Protein AF-A0A2W4RAU2-F1 (afdb_monomer_lite)

Sequence (175 aa):
MLWTAFSVIYIMHTSDRRPQSLIALVPPLSYFVSHLFLLIRRRRIAEWSLWTLLLGVFVVSTLSRYDRISGIDYSRLQVKTDRAAEGKKVLVLTNDVSWYAGNSLATPFLDWKLAEPIFTELDYYENVIAINEGFNDRPDIIIDPDGRMDAVFDRIPRLRDMYREQESGQYVAVR

Foldseek 3Di:
DVLQVVLVVQCVPDPDPDPVSCVSCVVVVVVVLVVVLVVPPDVVVSVVVVVVVVVVVVVVVVCVVVCVDVPDPCVVVDQPQPDPDAAFAEAELDQRLSVCVRYHHQFPPNHNVVLVCLLPVVVDVVSLVNVVVRCVRPGQKYAAQPPSCVVSCVVPVVVVVQWDDDDRRMIGGDD

Structure (mmCIF, N/CA/C/O backbone):
data_AF-A0A2W4RAU2-F1
#
_entry.id   AF-A0A2W4RAU2-F1
#
loop_
_atom_site.group_PDB
_atom_site.id
_atom_site.type_symbol
_atom_site.label_atom_id
_atom_site.label_alt_id
_atom_site.label_comp_id
_atom_site.label_asym_id
_atom_site.label_entity_id
_atom_site.label_seq_id
_atom_site.pdbx_PDB_ins_code
_atom_site.Cartn_x
_atom_site.Cartn_y
_atom_site.Cartn_z
_atom_site.occupancy
_atom_site.B_iso_or_equiv
_atom_site.auth_seq_id
_atom_site.auth_comp_id
_atom_site.auth_asym_id
_atom_site.auth_atom_id
_atom_site.pdbx_PDB_model_num
ATOM 1 N N . MET A 1 1 ? -6.049 9.270 34.845 1.00 74.62 1 MET A N 1
ATOM 2 C CA . MET A 1 1 ? -6.302 10.702 34.568 1.00 74.62 1 MET A CA 1
ATOM 3 C C . MET A 1 1 ? -5.176 11.348 33.766 1.00 74.62 1 MET A C 1
ATOM 5 O O . MET A 1 1 ? -5.460 11.921 32.731 1.00 74.62 1 MET A O 1
ATOM 9 N N . LEU A 1 2 ? -3.901 11.212 34.155 1.00 84.38 2 LEU A N 1
ATOM 10 C CA . LEU A 1 2 ? -2.795 11.777 33.362 1.00 84.38 2 LEU A CA 1
ATOM 11 C C . LEU A 1 2 ? -2.747 11.197 31.935 1.00 84.38 2 LEU A C 1
ATOM 13 O O . LEU A 1 2 ? -2.802 11.940 30.963 1.00 84.38 2 LEU A O 1
ATOM 17 N N . TRP A 1 3 ? -2.803 9.869 31.804 1.00 82.81 3 TRP A N 1
ATOM 18 C CA . TRP A 1 3 ? -2.835 9.203 30.495 1.00 82.81 3 TRP A CA 1
ATOM 19 C C . TRP A 1 3 ? -4.044 9.596 29.633 1.00 82.81 3 TRP A C 1
ATOM 21 O O . TRP A 1 3 ? -3.932 9.699 28.420 1.00 82.81 3 TRP A O 1
ATOM 31 N N . THR A 1 4 ? -5.201 9.865 30.245 1.00 84.12 4 THR A N 1
ATOM 32 C CA . THR A 1 4 ? -6.416 10.224 29.498 1.00 84.12 4 THR A CA 1
ATOM 33 C C . THR A 1 4 ? -6.272 11.599 28.853 1.00 84.12 4 THR A C 1
ATOM 35 O O . THR A 1 4 ? -6.672 11.775 27.707 1.00 84.12 4 THR A O 1
ATOM 38 N N . ALA A 1 5 ? -5.650 12.550 29.558 1.00 84.56 5 ALA A N 1
ATOM 39 C CA . ALA A 1 5 ? -5.334 13.865 29.012 1.00 84.56 5 ALA A CA 1
ATOM 40 C C . ALA A 1 5 ? -4.347 13.761 27.838 1.00 84.56 5 ALA A C 1
ATOM 42 O O . ALA A 1 5 ? -4.596 14.342 26.784 1.00 84.56 5 ALA A O 1
ATOM 43 N N . PHE A 1 6 ? -3.289 12.951 27.974 1.00 84.56 6 PHE A N 1
ATOM 44 C CA . PHE A 1 6 ? -2.335 12.702 26.886 1.00 84.56 6 PHE A CA 1
ATOM 45 C C . PHE A 1 6 ? -2.993 12.075 25.651 1.00 84.56 6 PHE A C 1
ATOM 47 O O . PHE A 1 6 ? -2.765 12.553 24.543 1.00 84.56 6 PHE A O 1
ATOM 54 N N . SER A 1 7 ? -3.855 11.066 25.819 1.00 82.06 7 SER A N 1
ATOM 55 C CA . SER A 1 7 ? -4.567 10.440 24.696 1.00 82.06 7 SER A CA 1
ATOM 56 C C . SER A 1 7 ? -5.477 11.423 23.950 1.00 82.06 7 SER A C 1
ATOM 58 O O . SER A 1 7 ? -5.543 11.383 22.724 1.00 82.06 7 SER A O 1
ATOM 60 N N . VAL A 1 8 ? -6.169 12.321 24.662 1.00 82.69 8 VAL A N 1
ATOM 61 C CA . VAL A 1 8 ? -7.045 13.328 24.034 1.00 82.69 8 VAL A CA 1
ATOM 62 C C . VAL A 1 8 ? -6.224 14.355 23.257 1.00 82.69 8 VAL A C 1
ATOM 64 O O . VAL A 1 8 ? -6.544 14.640 22.105 1.00 82.69 8 VAL A O 1
ATOM 67 N N . ILE A 1 9 ? -5.135 14.856 23.847 1.00 84.44 9 ILE A N 1
ATOM 68 C CA . ILE A 1 9 ? -4.223 15.793 23.175 1.00 84.44 9 ILE A CA 1
ATOM 69 C C . ILE A 1 9 ? -3.620 15.143 21.920 1.00 84.44 9 ILE A C 1
ATOM 71 O O . ILE A 1 9 ? -3.590 15.766 20.861 1.00 84.44 9 ILE A O 1
ATOM 75 N N . TYR A 1 10 ? -3.218 13.872 22.007 1.00 83.38 10 TYR A N 1
ATOM 76 C CA . TYR A 1 10 ? -2.680 13.106 20.881 1.00 83.38 10 TYR A CA 1
ATOM 77 C C . TYR A 1 10 ? -3.671 12.993 19.709 1.00 83.38 10 TYR A C 1
ATOM 79 O O . TYR A 1 10 ? -3.302 13.231 18.558 1.00 83.38 10 TYR A O 1
ATOM 87 N N . ILE A 1 11 ? -4.944 12.693 19.990 1.00 80.75 11 ILE A N 1
ATOM 88 C CA . ILE A 1 11 ? -5.993 12.607 18.960 1.00 80.75 11 ILE A CA 1
ATOM 89 C C . ILE A 1 11 ? -6.293 13.983 18.351 1.00 80.75 11 ILE A C 1
ATOM 91 O O . ILE A 1 11 ? -6.559 14.073 17.155 1.00 80.75 11 ILE A O 1
ATOM 95 N N . MET A 1 12 ? -6.249 15.059 19.144 1.00 79.56 12 MET A N 1
ATOM 96 C CA . MET A 1 12 ? -6.467 16.416 18.631 1.00 79.56 12 MET A CA 1
ATOM 97 C C . MET A 1 12 ? -5.318 16.909 17.745 1.00 79.56 12 MET A C 1
ATOM 99 O O . MET A 1 12 ? -5.572 17.665 16.813 1.00 79.56 12 MET A O 1
ATOM 103 N N . HIS A 1 13 ? -4.080 16.486 18.016 1.00 80.31 13 HIS A N 1
ATOM 104 C CA . HIS A 1 13 ? -2.902 16.909 17.254 1.00 80.31 13 HIS A CA 1
ATOM 105 C C . HIS A 1 13 ? -2.622 16.040 16.017 1.00 80.31 13 HIS A C 1
ATOM 107 O O . HIS A 1 13 ? -1.900 16.452 15.114 1.00 80.31 13 HIS A O 1
ATOM 113 N N . THR A 1 14 ? -3.196 14.837 15.950 1.00 74.94 14 THR A N 1
ATOM 114 C CA . THR A 1 14 ? -3.046 13.947 14.796 1.00 74.94 14 THR A CA 1
ATOM 115 C C . THR A 1 14 ? -3.937 14.417 13.640 1.00 74.94 14 THR A C 1
ATOM 117 O O . THR A 1 14 ? -5.162 14.297 13.701 1.00 74.94 14 THR A O 1
ATOM 120 N N . SER A 1 15 ? -3.321 14.918 12.564 1.00 58.44 15 SER A N 1
ATOM 121 C CA . SER A 1 15 ? -4.026 15.353 11.346 1.00 58.44 15 SER A CA 1
ATOM 122 C C . SER A 1 15 ? -4.693 14.202 10.579 1.00 58.44 15 SER A C 1
ATOM 124 O O . SER A 1 15 ? -5.721 14.408 9.939 1.00 58.44 15 SER A O 1
ATOM 126 N N . ASP A 1 16 ? -4.163 12.980 10.688 1.00 66.25 16 ASP A N 1
ATOM 127 C CA . ASP A 1 16 ? -4.693 11.789 10.015 1.00 66.25 16 ASP A CA 1
ATOM 128 C C . ASP A 1 16 ? -5.627 10.995 10.943 1.00 66.25 16 ASP A C 1
ATOM 130 O O . ASP A 1 16 ? -5.195 10.201 11.783 1.00 66.25 16 ASP A O 1
ATOM 134 N N . ARG A 1 17 ? -6.944 11.177 10.781 1.00 62.69 17 ARG A N 1
ATOM 135 C CA . ARG A 1 17 ? -7.997 10.472 11.540 1.00 62.69 17 ARG A CA 1
ATOM 136 C C . ARG A 1 17 ? -8.127 9.005 11.108 1.00 62.69 17 ARG A C 1
ATOM 138 O O . ARG A 1 17 ? -9.168 8.569 10.627 1.00 62.69 17 ARG A O 1
ATOM 145 N N . ARG A 1 18 ? -7.065 8.219 11.275 1.00 69.69 18 ARG A N 1
ATOM 146 C CA . ARG A 1 18 ? -7.087 6.769 11.048 1.00 69.69 18 ARG A CA 1
ATOM 147 C C . ARG A 1 18 ? -7.686 6.065 12.270 1.00 69.69 18 ARG A C 1
ATOM 149 O O . ARG A 1 18 ? -7.386 6.484 13.392 1.00 69.69 18 ARG A O 1
ATOM 156 N N . PRO A 1 19 ? -8.441 4.960 12.101 1.00 70.19 19 PRO A N 1
ATOM 157 C CA . PRO A 1 19 ? -8.980 4.174 13.218 1.00 70.19 19 PRO A CA 1
ATOM 158 C C . PRO A 1 19 ? -7.916 3.753 14.244 1.00 70.19 19 PRO A C 1
ATOM 160 O O . PRO A 1 19 ? -8.199 3.631 15.430 1.00 70.19 19 PRO A O 1
ATOM 163 N N . GLN A 1 20 ? -6.667 3.602 13.799 1.00 75.19 20 GLN A N 1
ATOM 164 C CA . GLN A 1 20 ? -5.516 3.255 14.634 1.00 75.19 20 GLN A CA 1
ATOM 165 C C . GLN A 1 20 ? -5.192 4.315 15.699 1.00 75.19 20 GLN A C 1
ATOM 167 O O . GLN A 1 20 ? -4.722 3.967 16.779 1.00 75.19 20 GLN A O 1
ATOM 172 N N . SER A 1 21 ? -5.491 5.595 15.451 1.00 78.31 21 SER A N 1
ATOM 173 C CA . SER A 1 21 ? -5.243 6.666 16.431 1.00 78.31 21 SER A CA 1
ATOM 174 C C . SER A 1 21 ? -6.090 6.510 17.705 1.00 78.31 21 SER A C 1
ATOM 176 O O . SER A 1 21 ? -5.700 6.979 18.774 1.00 78.31 21 SER A O 1
ATOM 178 N N . LEU A 1 22 ? -7.204 5.767 17.631 1.00 79.94 22 LEU A N 1
ATOM 179 C CA . LEU A 1 22 ? -8.068 5.458 18.773 1.00 79.94 22 LEU A CA 1
ATOM 180 C C . LEU A 1 22 ? -7.458 4.436 19.742 1.00 79.94 22 LEU A C 1
ATOM 182 O O . LEU A 1 22 ? -7.918 4.341 20.879 1.00 79.94 22 LEU A O 1
ATOM 186 N N . ILE A 1 23 ? -6.404 3.707 19.351 1.00 84.12 23 ILE A N 1
ATOM 187 C CA . ILE A 1 23 ? -5.733 2.729 20.227 1.00 84.12 23 ILE A CA 1
ATOM 188 C C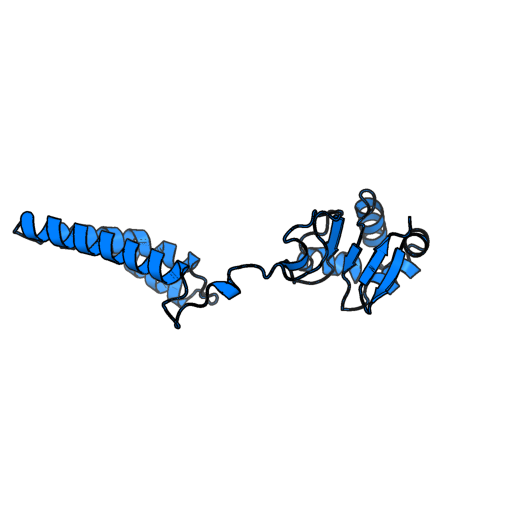 . ILE A 1 23 ? -5.173 3.421 21.479 1.00 84.12 23 ILE A C 1
ATOM 190 O O . ILE A 1 23 ? -5.229 2.867 22.577 1.00 84.12 23 ILE A O 1
ATOM 194 N N . ALA A 1 24 ? -4.725 4.674 21.353 1.00 84.62 24 ALA A N 1
ATOM 195 C CA . ALA A 1 24 ? -4.254 5.470 22.485 1.00 84.62 24 ALA A CA 1
ATOM 196 C C . ALA A 1 24 ? -5.333 5.684 23.568 1.00 84.62 24 ALA A C 1
ATOM 198 O O . ALA A 1 24 ? -4.999 5.921 24.731 1.00 84.62 24 ALA A O 1
ATOM 199 N N . LEU A 1 25 ? -6.621 5.590 23.214 1.00 84.75 25 LEU A N 1
ATOM 200 C CA . LEU A 1 25 ? -7.763 5.743 24.122 1.00 84.75 25 LEU A CA 1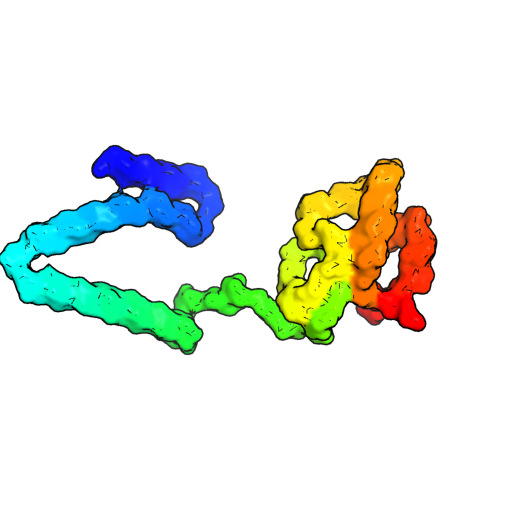
ATOM 201 C C . LEU A 1 25 ? -8.109 4.450 24.888 1.00 84.75 25 LEU A C 1
ATOM 203 O O . LEU A 1 25 ? -8.889 4.493 25.842 1.00 84.75 25 LEU A O 1
ATOM 207 N N . VAL A 1 26 ? -7.518 3.309 24.517 1.00 86.88 26 VAL A N 1
ATOM 208 C CA . VAL A 1 26 ? -7.848 2.001 25.104 1.00 86.88 26 VAL A CA 1
ATOM 209 C C . VAL A 1 26 ? -7.537 1.936 26.607 1.00 86.88 26 VAL A C 1
ATOM 211 O O . VAL A 1 26 ? -8.451 1.608 27.364 1.00 86.88 26 VAL A O 1
ATOM 214 N N . PRO A 1 27 ? -6.333 2.294 27.106 1.00 87.00 27 PRO A N 1
ATOM 215 C CA . PRO A 1 27 ? -6.057 2.224 28.546 1.00 87.00 27 PRO A CA 1
ATOM 216 C C . PRO A 1 27 ? -6.974 3.126 29.405 1.00 87.00 27 PRO A C 1
ATOM 218 O O . PRO A 1 27 ? -7.500 2.641 30.411 1.00 87.00 27 PRO A O 1
ATOM 221 N N . PRO A 1 28 ? -7.236 4.399 29.022 1.00 87.81 28 PRO A N 1
ATOM 222 C CA . PRO A 1 28 ? -8.247 5.248 29.651 1.00 87.81 28 PRO A CA 1
ATOM 223 C C . PRO A 1 28 ? -9.620 4.592 29.761 1.00 87.81 28 PRO A C 1
ATOM 225 O O . PRO A 1 28 ? -10.204 4.560 30.844 1.00 87.81 28 PRO A O 1
ATOM 228 N N . LEU A 1 29 ? -10.128 4.072 28.641 1.00 86.81 29 LEU A N 1
ATOM 229 C CA . LEU A 1 29 ? -11.448 3.458 28.579 1.00 86.81 29 LEU A CA 1
ATOM 230 C C . LEU A 1 29 ? -11.517 2.220 29.463 1.00 86.81 29 LEU A C 1
ATOM 232 O O . LEU A 1 29 ? -12.446 2.108 30.254 1.00 86.81 29 LEU A O 1
ATOM 236 N N . SER A 1 30 ? -10.518 1.340 29.405 1.00 86.88 30 SER A N 1
ATOM 237 C CA . SER A 1 30 ? -10.462 0.142 30.247 1.00 86.88 30 SER A CA 1
ATOM 238 C C . SER A 1 30 ? -10.505 0.480 31.737 1.00 86.88 30 SER A C 1
ATOM 240 O O . SER A 1 30 ? -11.222 -0.180 32.492 1.00 86.88 30 SER A O 1
ATOM 242 N N . TYR A 1 31 ? -9.797 1.532 32.165 1.00 87.06 31 TYR A N 1
ATOM 243 C CA . TYR A 1 31 ? -9.836 2.000 33.552 1.00 87.06 31 TYR A CA 1
ATOM 244 C C . TYR A 1 31 ? -11.233 2.492 33.945 1.00 87.06 31 TYR A C 1
ATOM 246 O O . TYR A 1 31 ? -11.771 2.058 34.963 1.00 87.06 31 TYR A O 1
ATOM 254 N N . PHE A 1 32 ? -11.844 3.364 33.136 1.00 85.88 32 PHE A N 1
ATOM 255 C CA . PHE A 1 32 ? -13.178 3.895 33.423 1.00 85.88 32 PHE A CA 1
ATOM 256 C C . PHE A 1 32 ? -14.250 2.811 33.407 1.00 85.88 32 PHE A C 1
ATOM 258 O O . PHE A 1 32 ? -15.080 2.772 34.307 1.00 85.88 32 PHE A O 1
ATOM 265 N N . VAL A 1 33 ? -14.211 1.909 32.430 1.00 84.62 33 VAL A N 1
ATOM 266 C CA . VAL A 1 33 ? -15.135 0.777 32.329 1.00 84.62 33 VAL A CA 1
ATOM 267 C C . VAL A 1 33 ? -14.999 -0.126 33.555 1.00 84.62 33 VAL A C 1
ATOM 269 O O . VAL A 1 33 ? -15.999 -0.417 34.206 1.00 84.62 33 VAL A O 1
ATOM 272 N N . SER A 1 34 ? -13.774 -0.494 33.944 1.00 86.12 34 SER A N 1
ATOM 273 C CA . SER A 1 34 ? -13.533 -1.301 35.151 1.00 86.12 34 SER A CA 1
ATOM 274 C C . SER A 1 34 ? -14.024 -0.594 36.415 1.00 86.12 34 SER A C 1
ATOM 276 O O . SER A 1 34 ? -14.662 -1.205 37.269 1.00 86.12 34 SER A O 1
ATOM 278 N N . HIS A 1 35 ? -13.771 0.711 36.523 1.00 85.12 35 HIS A N 1
ATOM 279 C CA . HIS A 1 35 ? -14.229 1.514 37.648 1.00 85.12 35 HIS A CA 1
ATOM 280 C C . HIS A 1 35 ? -15.762 1.608 37.711 1.00 85.12 35 HIS A C 1
ATOM 282 O O . HIS A 1 35 ? -16.336 1.438 38.784 1.00 85.12 35 HIS A O 1
ATOM 288 N N . LEU A 1 36 ? -16.435 1.798 36.570 1.00 81.62 36 LEU A N 1
ATOM 289 C CA . LEU A 1 36 ? -17.897 1.785 36.467 1.00 81.62 36 LEU A CA 1
ATOM 290 C C . LEU A 1 36 ? -18.474 0.433 36.899 1.00 81.62 36 LEU A C 1
ATOM 292 O O . LEU A 1 36 ? -19.449 0.406 37.647 1.00 81.62 36 LEU A O 1
ATOM 296 N N . PHE A 1 37 ? -17.856 -0.680 36.495 1.00 81.25 37 PHE A N 1
ATOM 297 C CA . PHE A 1 37 ? -18.278 -2.012 36.929 1.00 81.25 37 PHE A CA 1
ATOM 298 C C . PHE A 1 37 ? -18.111 -2.222 38.439 1.00 81.25 37 PHE A C 1
ATOM 300 O O . PHE A 1 37 ? -19.001 -2.792 39.069 1.00 81.25 37 PHE A O 1
ATOM 307 N N . LEU A 1 38 ? -17.021 -1.729 39.037 1.00 81.19 38 LEU A N 1
ATOM 308 C CA . LEU A 1 38 ? -16.789 -1.815 40.484 1.00 81.19 38 LEU A CA 1
ATOM 309 C C . LEU A 1 38 ? -17.766 -0.959 41.305 1.00 81.19 38 LEU A C 1
ATOM 311 O O . LEU A 1 38 ? -18.100 -1.325 42.431 1.00 81.19 38 LEU A O 1
ATOM 315 N N . LEU A 1 39 ? -18.248 0.158 40.753 1.00 81.56 39 LEU A N 1
ATOM 316 C CA . LEU A 1 39 ? -19.202 1.045 41.428 1.00 81.56 39 LEU A CA 1
ATOM 317 C C . LEU A 1 39 ? -20.616 0.437 41.531 1.00 81.56 39 LEU A C 1
ATOM 319 O O . LEU A 1 39 ? -21.433 0.867 42.350 1.00 81.56 39 LEU A O 1
ATOM 323 N N . ILE A 1 40 ? -20.927 -0.574 40.714 1.00 79.31 40 ILE A N 1
ATOM 324 C CA . ILE A 1 40 ? -22.237 -1.228 40.700 1.00 79.31 40 ILE A CA 1
ATOM 325 C C . ILE A 1 40 ? -22.362 -2.149 41.921 1.00 79.31 40 ILE A C 1
ATOM 327 O O . ILE A 1 40 ? -21.907 -3.289 41.946 1.00 79.31 40 ILE A O 1
ATOM 331 N N . ARG A 1 41 ? -23.076 -1.662 42.941 1.00 66.88 41 ARG A N 1
ATOM 332 C CA . ARG A 1 41 ? -23.295 -2.345 44.233 1.00 66.88 41 ARG A CA 1
ATOM 333 C C . ARG A 1 41 ? -23.992 -3.714 44.128 1.00 66.88 41 ARG A C 1
ATOM 335 O O . ARG A 1 41 ? -23.944 -4.503 45.069 1.00 66.88 41 ARG A O 1
ATOM 342 N N . ARG A 1 42 ? -24.676 -4.007 43.014 1.00 76.81 42 ARG A N 1
ATOM 343 C CA . ARG A 1 42 ? -25.446 -5.246 42.790 1.00 76.81 42 ARG A CA 1
ATOM 344 C C . ARG A 1 42 ? -24.767 -6.110 41.723 1.00 76.81 42 ARG A C 1
ATOM 346 O O . ARG A 1 42 ? -24.924 -5.853 40.533 1.00 76.81 42 ARG A O 1
ATOM 353 N N . ARG A 1 43 ? -24.102 -7.192 42.146 1.00 71.06 43 ARG A N 1
ATOM 354 C CA . ARG A 1 43 ? -23.360 -8.123 41.266 1.00 71.06 43 ARG A CA 1
ATOM 355 C C . ARG A 1 43 ? -24.169 -8.631 40.064 1.00 71.06 43 ARG A C 1
ATOM 357 O O . ARG A 1 43 ? -23.653 -8.668 38.957 1.00 71.06 43 ARG A O 1
ATOM 364 N N . ARG A 1 44 ? -25.466 -8.914 40.251 1.00 72.94 44 ARG A N 1
ATOM 365 C CA . ARG A 1 44 ? -26.357 -9.333 39.151 1.00 72.94 44 ARG A CA 1
ATOM 366 C C . ARG A 1 44 ? -26.506 -8.267 38.060 1.00 72.94 44 ARG A C 1
ATOM 368 O O . ARG A 1 44 ? -26.576 -8.612 36.892 1.00 72.94 44 ARG A O 1
ATOM 375 N N . ILE A 1 45 ? -26.561 -6.983 38.422 1.00 78.06 45 ILE A N 1
ATOM 376 C CA . ILE A 1 45 ? -26.699 -5.891 37.442 1.00 78.06 45 ILE A CA 1
ATOM 377 C C . ILE A 1 45 ? -25.407 -5.750 36.632 1.00 78.06 45 ILE A C 1
ATOM 379 O O . ILE A 1 45 ? -25.475 -5.548 35.425 1.00 78.06 45 ILE A O 1
ATOM 383 N N . ALA A 1 46 ? -24.250 -5.918 37.281 1.00 78.38 46 ALA A N 1
ATOM 384 C CA . ALA A 1 46 ? -22.952 -5.906 36.611 1.00 78.38 46 ALA A CA 1
ATOM 385 C C . ALA A 1 46 ? -22.793 -7.076 35.620 1.00 78.38 46 ALA A C 1
ATOM 387 O O . ALA A 1 46 ? -22.270 -6.888 34.526 1.00 78.38 46 ALA A O 1
ATOM 388 N N . GLU A 1 47 ? -23.281 -8.270 35.969 1.00 82.75 47 GLU A N 1
ATOM 389 C CA . GLU A 1 47 ? -23.279 -9.419 35.054 1.00 82.75 47 GLU A CA 1
ATOM 390 C C . GLU A 1 47 ? -24.173 -9.157 33.831 1.00 82.75 47 GLU A C 1
ATOM 392 O O . GLU A 1 47 ? -23.717 -9.308 32.698 1.00 82.75 47 GLU A O 1
ATOM 397 N N . TRP A 1 48 ? -25.412 -8.690 34.026 1.00 85.75 48 TRP A N 1
ATOM 398 C CA . TRP A 1 48 ? -26.322 -8.380 32.915 1.00 85.75 48 TRP A CA 1
ATOM 399 C C . TRP A 1 48 ? -25.803 -7.272 31.993 1.00 85.75 48 TRP A C 1
ATOM 401 O O . TRP A 1 48 ? -25.952 -7.380 30.774 1.00 85.75 48 TRP A O 1
ATOM 411 N N . SER A 1 49 ? -25.181 -6.221 32.533 1.00 81.88 49 SER A N 1
ATOM 412 C CA . SER A 1 49 ? -24.618 -5.148 31.708 1.00 81.88 49 SER A CA 1
ATOM 413 C C . SER A 1 49 ? -23.407 -5.617 30.900 1.00 81.88 49 SER A C 1
ATOM 415 O O . SER A 1 49 ? -23.275 -5.230 29.740 1.00 81.88 49 SER A O 1
ATOM 417 N N . LEU A 1 50 ? -22.573 -6.502 31.456 1.00 84.81 50 LEU A N 1
ATOM 418 C CA . LEU A 1 50 ? -21.444 -7.096 30.737 1.00 84.81 50 LEU A CA 1
ATOM 419 C C . LEU A 1 50 ? -21.917 -7.992 29.587 1.00 84.81 50 LEU A C 1
ATOM 421 O O . LEU A 1 50 ? -21.440 -7.845 28.462 1.00 84.81 50 LEU A O 1
ATOM 425 N N . TRP A 1 51 ? -22.904 -8.857 29.838 1.00 88.38 51 TRP A N 1
ATOM 426 C CA . TRP A 1 51 ? -23.521 -9.671 28.788 1.00 88.38 51 TRP A CA 1
ATOM 427 C C . TRP A 1 51 ? -24.169 -8.814 27.701 1.00 88.38 51 TRP A C 1
ATOM 429 O O . TRP A 1 51 ? -23.989 -9.092 26.519 1.00 88.38 51 TRP A O 1
ATOM 439 N N . THR A 1 52 ? -24.862 -7.739 28.084 1.00 89.00 52 THR A N 1
ATOM 440 C CA . THR A 1 52 ? -25.480 -6.800 27.135 1.00 89.00 52 THR A CA 1
ATOM 441 C C . THR A 1 52 ? -24.432 -6.101 26.270 1.00 89.00 52 THR A C 1
ATOM 443 O O . THR A 1 52 ? -24.626 -5.976 25.063 1.00 89.00 52 THR A O 1
ATOM 446 N N . LEU A 1 53 ? -23.305 -5.681 26.853 1.00 86.94 53 LEU A N 1
ATOM 447 C CA . LEU A 1 53 ? -22.210 -5.048 26.117 1.00 86.94 53 LEU A CA 1
ATOM 448 C C . LEU A 1 53 ? -21.584 -6.021 25.114 1.00 86.94 53 LEU A C 1
ATOM 450 O O . LEU A 1 53 ? -21.446 -5.678 23.942 1.00 86.94 53 LEU A O 1
ATOM 454 N N . LEU A 1 54 ? -21.250 -7.241 25.545 1.00 88.62 54 LEU A N 1
ATOM 455 C CA . LEU A 1 54 ? -20.658 -8.256 24.668 1.00 88.62 54 LEU A CA 1
ATOM 456 C C . LEU A 1 54 ? -21.599 -8.640 23.525 1.00 88.62 54 LEU A C 1
ATOM 458 O O . LEU A 1 54 ? -21.183 -8.689 22.368 1.00 88.62 54 LEU A O 1
ATOM 462 N N . LEU A 1 55 ? -22.873 -8.869 23.842 1.00 92.12 55 LEU A N 1
ATOM 463 C CA . LEU A 1 55 ? -23.882 -9.215 22.850 1.00 92.12 55 LEU A CA 1
ATOM 464 C C . LEU A 1 55 ? -24.119 -8.043 21.890 1.00 92.12 55 LEU A C 1
ATOM 466 O O . LEU A 1 55 ? -24.192 -8.257 20.685 1.00 92.12 55 LEU A O 1
ATOM 470 N N . GLY A 1 56 ? -24.135 -6.805 22.390 1.00 87.81 56 GLY A N 1
ATOM 471 C CA . GLY A 1 56 ? -24.216 -5.599 21.568 1.00 87.81 56 GLY A CA 1
ATOM 472 C C . GLY A 1 56 ? -23.060 -5.485 20.574 1.00 87.81 56 GLY A C 1
ATOM 473 O O . GLY A 1 56 ? -23.298 -5.294 19.384 1.00 87.81 56 GLY A O 1
ATOM 474 N N . VAL A 1 57 ? -21.815 -5.675 21.024 1.00 86.56 57 VAL A N 1
ATOM 475 C CA . VAL A 1 57 ? -20.633 -5.657 20.142 1.00 86.56 57 VAL A CA 1
ATOM 476 C C . VAL A 1 57 ? -20.707 -6.773 19.098 1.00 86.56 57 VAL A C 1
ATOM 478 O O . VAL A 1 57 ? -20.445 -6.530 17.920 1.00 86.56 57 VAL A O 1
ATOM 481 N N . PHE A 1 58 ? -21.103 -7.982 19.499 1.00 87.69 58 PHE A N 1
ATOM 482 C CA . PHE A 1 58 ? -21.238 -9.123 18.593 1.00 87.69 58 PHE A CA 1
ATOM 483 C C . PHE A 1 58 ? -22.318 -8.899 17.524 1.00 87.69 58 PHE A C 1
ATOM 485 O O . PHE A 1 58 ? -22.083 -9.143 16.338 1.00 87.69 58 PHE A O 1
ATOM 492 N N . VAL A 1 59 ? -23.484 -8.394 17.930 1.00 86.06 59 VAL A N 1
ATOM 493 C CA . VAL A 1 59 ? -24.610 -8.086 17.042 1.00 86.06 59 VAL A CA 1
ATOM 494 C C . VAL A 1 59 ? -24.225 -6.977 16.068 1.00 86.06 59 VAL A C 1
ATOM 496 O O . VAL A 1 59 ? -24.367 -7.170 14.865 1.00 86.06 59 VAL A O 1
ATOM 499 N N . VAL A 1 60 ? -23.662 -5.863 16.544 1.00 82.00 60 VAL A N 1
ATOM 500 C CA . VAL A 1 60 ? -23.217 -4.761 15.673 1.00 82.00 60 VAL A CA 1
ATOM 501 C C . VAL A 1 60 ? -22.151 -5.235 14.687 1.00 82.00 60 VAL A C 1
ATOM 503 O O . VAL A 1 60 ? -22.278 -4.965 13.499 1.00 82.00 60 VAL A O 1
ATOM 506 N N . SER A 1 61 ? -21.151 -5.997 15.142 1.00 78.56 61 SER A N 1
ATOM 507 C CA . SER A 1 61 ? -20.100 -6.556 14.278 1.00 78.56 61 SER A CA 1
ATOM 508 C C . SER A 1 61 ? -20.674 -7.457 13.180 1.00 78.56 61 SER A C 1
ATOM 510 O O . SER A 1 61 ? -20.325 -7.331 12.005 1.00 78.56 61 SER A O 1
ATOM 512 N N . THR A 1 62 ? -21.617 -8.328 13.546 1.00 78.38 62 THR A N 1
A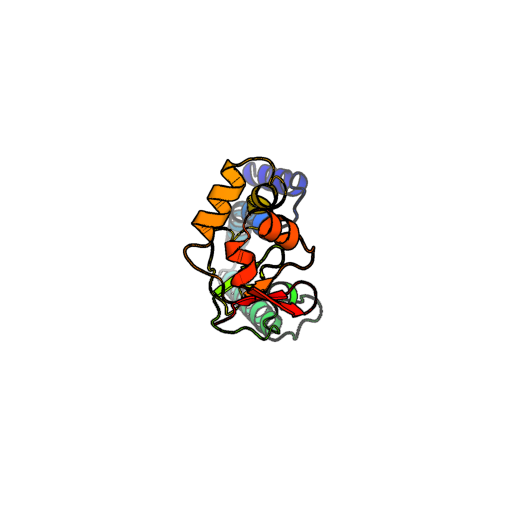TOM 513 C CA . THR A 1 62 ? -22.258 -9.246 12.600 1.00 78.38 62 THR A CA 1
ATOM 514 C C . THR A 1 62 ? -23.145 -8.490 11.611 1.00 78.38 62 THR A C 1
ATOM 516 O O . THR A 1 62 ? -23.029 -8.711 10.411 1.00 78.38 62 THR A O 1
ATOM 519 N N . LEU A 1 63 ? -23.984 -7.555 12.068 1.00 76.19 63 LEU A N 1
ATOM 520 C CA . LEU A 1 63 ? -24.833 -6.757 11.176 1.00 76.19 63 LEU A CA 1
ATOM 521 C C . LEU A 1 63 ? -24.029 -5.844 10.242 1.00 76.19 63 LEU A C 1
ATOM 523 O O . LEU A 1 63 ? -24.418 -5.698 9.085 1.00 76.19 63 LEU A O 1
ATOM 527 N N . SER A 1 64 ? -22.915 -5.277 10.718 1.00 68.81 64 SER A N 1
ATOM 528 C CA . SER A 1 64 ? -21.964 -4.529 9.886 1.00 68.81 64 SER A CA 1
ATOM 529 C C . SER A 1 64 ? -21.411 -5.391 8.756 1.00 68.81 64 SER A C 1
ATOM 531 O O . SER A 1 64 ? -21.359 -4.957 7.612 1.00 68.81 64 SER A O 1
ATOM 533 N N . ARG A 1 65 ? -21.014 -6.633 9.061 1.00 66.69 65 ARG A N 1
ATOM 534 C CA . ARG A 1 65 ? -20.423 -7.550 8.077 1.00 66.69 65 ARG A CA 1
ATOM 535 C C . ARG A 1 65 ? -21.403 -7.978 6.982 1.00 66.69 65 ARG A C 1
ATOM 537 O O . ARG A 1 65 ? -20.965 -8.304 5.886 1.00 66.69 65 ARG A O 1
ATOM 544 N N . TYR A 1 66 ? -22.700 -7.999 7.277 1.00 68.94 66 TYR A N 1
ATOM 545 C CA . TYR A 1 66 ? -23.756 -8.358 6.324 1.00 68.94 66 TYR A CA 1
ATOM 546 C C . TYR A 1 66 ? -24.401 -7.138 5.636 1.00 68.94 66 TYR A C 1
ATOM 548 O O . TYR A 1 66 ? -25.507 -7.267 5.112 1.00 68.94 66 TYR A O 1
ATOM 556 N N . ASP A 1 67 ? -23.751 -5.965 5.662 1.00 61.25 67 ASP A N 1
ATOM 557 C CA . ASP A 1 67 ? -24.174 -4.733 4.963 1.00 61.25 67 ASP A CA 1
ATOM 558 C C . ASP A 1 67 ? -25.611 -4.262 5.281 1.00 61.25 67 ASP A C 1
ATOM 560 O O . ASP A 1 67 ? -26.244 -3.500 4.552 1.00 61.25 67 ASP A O 1
ATOM 564 N N . ARG A 1 68 ? -26.158 -4.688 6.427 1.00 59.03 68 ARG A N 1
ATOM 565 C CA . ARG A 1 68 ? -27.506 -4.309 6.892 1.00 59.03 68 ARG A CA 1
ATOM 566 C C . ARG A 1 68 ? -27.535 -2.941 7.581 1.00 59.03 68 ARG A C 1
ATOM 568 O O . ARG A 1 68 ? -28.610 -2.480 7.962 1.00 59.03 68 ARG A O 1
ATOM 575 N N . ILE A 1 69 ? -26.376 -2.304 7.755 1.00 58.09 69 ILE A N 1
ATOM 576 C CA . ILE A 1 69 ? -26.214 -0.976 8.351 1.00 58.09 69 ILE A CA 1
ATOM 577 C C . ILE A 1 69 ? -25.687 -0.043 7.258 1.00 58.09 69 ILE A C 1
ATOM 579 O O . ILE A 1 69 ? -24.490 0.011 6.998 1.00 58.09 69 ILE A O 1
ATOM 583 N N . SER A 1 70 ? -26.580 0.737 6.649 1.00 54.78 70 SER A N 1
ATOM 584 C CA . SER A 1 70 ? -26.307 1.637 5.513 1.00 54.78 70 SER A CA 1
ATOM 585 C C . SER A 1 70 ? -25.356 2.813 5.807 1.00 54.78 70 SER A C 1
ATOM 587 O O . SER A 1 70 ? -25.230 3.720 4.991 1.00 54.78 70 SER A O 1
ATOM 589 N N . GLY A 1 71 ? -24.737 2.850 6.991 1.00 56.69 71 GLY A N 1
ATOM 590 C CA . GLY A 1 71 ? -23.845 3.921 7.435 1.00 56.69 71 GLY A CA 1
ATOM 591 C C . GLY A 1 71 ? -22.358 3.563 7.429 1.00 56.69 71 GLY A C 1
ATOM 592 O O . GLY A 1 71 ? -21.539 4.458 7.622 1.00 56.69 71 GLY A O 1
ATOM 593 N N . ILE A 1 72 ? -21.991 2.288 7.238 1.00 54.78 72 ILE A N 1
ATOM 594 C CA . ILE A 1 72 ? -20.591 1.840 7.276 1.00 54.78 72 ILE A CA 1
ATOM 595 C C . ILE A 1 72 ? -20.310 0.986 6.044 1.00 54.78 72 ILE A C 1
ATOM 597 O O . ILE A 1 72 ? -20.521 -0.220 6.040 1.00 54.78 72 ILE A O 1
ATOM 601 N N . ASP A 1 73 ? -19.828 1.643 4.995 1.00 56.81 73 ASP A N 1
ATOM 602 C CA . ASP A 1 73 ? -19.460 0.999 3.742 1.00 56.81 73 ASP A CA 1
ATOM 603 C C . ASP A 1 73 ? -18.062 0.364 3.860 1.00 56.81 73 ASP A C 1
ATOM 605 O O . ASP A 1 73 ? -17.030 1.013 3.651 1.00 56.81 73 ASP A O 1
ATOM 609 N N . TYR A 1 74 ? -18.023 -0.918 4.233 1.00 57.00 74 TYR A N 1
ATOM 610 C CA . TYR A 1 74 ? -16.784 -1.701 4.284 1.00 57.00 74 TYR A CA 1
ATOM 611 C C . TYR A 1 74 ? -16.228 -2.017 2.890 1.00 57.00 74 TYR A C 1
ATOM 613 O O . TYR A 1 74 ? -15.077 -2.449 2.794 1.00 57.00 74 TYR A O 1
ATOM 621 N N . SER A 1 75 ? -16.975 -1.763 1.808 1.00 56.88 75 SER A N 1
ATOM 622 C CA . SER A 1 75 ? -16.493 -1.998 0.442 1.00 56.88 75 SER A CA 1
ATOM 623 C C . SER A 1 75 ? -15.321 -1.086 0.063 1.00 56.88 75 SER A C 1
ATOM 625 O O . SER A 1 75 ? -14.564 -1.413 -0.843 1.00 56.88 75 SER A O 1
ATOM 627 N N . ARG A 1 76 ? -15.108 0.023 0.791 1.00 55.97 76 ARG A N 1
ATOM 628 C CA . ARG A 1 76 ? -13.908 0.876 0.667 1.00 55.97 76 ARG A CA 1
ATOM 629 C C . ARG A 1 76 ? -12.682 0.333 1.400 1.00 55.97 76 ARG A C 1
ATOM 631 O O . ARG A 1 76 ? -11.572 0.787 1.144 1.00 55.97 76 ARG A O 1
ATOM 638 N N . LEU A 1 77 ? -12.883 -0.580 2.351 1.00 55.75 77 LEU A N 1
ATOM 639 C CA . LEU A 1 77 ? -11.812 -1.259 3.087 1.00 55.75 77 LEU A CA 1
ATOM 640 C C . LEU A 1 77 ? -11.406 -2.570 2.410 1.00 55.75 77 LEU A C 1
ATOM 642 O O . LEU A 1 77 ? -10.337 -3.103 2.700 1.00 55.75 77 LEU A O 1
ATOM 646 N N . GLN A 1 78 ? -12.257 -3.088 1.525 1.00 57.12 78 GLN A N 1
ATOM 647 C CA . GLN A 1 78 ? -11.954 -4.228 0.679 1.00 57.12 78 GLN A CA 1
ATOM 648 C C . GLN A 1 78 ? -11.443 -3.739 -0.670 1.00 57.12 78 GLN A C 1
ATOM 650 O O . GLN A 1 78 ? -12.003 -2.847 -1.302 1.00 57.12 78 GLN A O 1
ATOM 655 N N . VAL A 1 79 ? -10.352 -4.340 -1.116 1.00 57.78 79 VAL A N 1
ATOM 656 C CA . VAL A 1 79 ? -9.800 -4.080 -2.435 1.00 57.78 79 VAL A CA 1
ATOM 657 C C . VAL A 1 79 ? -10.717 -4.742 -3.465 1.00 57.78 79 VAL A C 1
ATOM 659 O O . VAL A 1 79 ? -10.845 -5.967 -3.480 1.00 57.78 79 VAL A O 1
ATOM 662 N N . LYS A 1 80 ? -11.389 -3.943 -4.303 1.00 58.47 80 LYS A N 1
ATOM 663 C CA . LYS A 1 80 ? -12.248 -4.464 -5.375 1.00 58.47 80 LYS A CA 1
ATOM 664 C C . LYS A 1 80 ? -11.410 -5.317 -6.329 1.00 58.47 80 LYS A C 1
ATOM 666 O O . LYS A 1 80 ? -10.560 -4.795 -7.043 1.00 58.47 80 LYS A O 1
ATOM 671 N N . THR A 1 81 ? -11.661 -6.623 -6.327 1.00 56.41 81 THR A N 1
ATOM 672 C CA . THR A 1 81 ? -10.998 -7.618 -7.187 1.00 56.41 81 THR A CA 1
ATOM 673 C C . THR A 1 81 ? -11.778 -7.756 -8.500 1.00 56.41 81 THR A C 1
ATOM 675 O O . THR A 1 81 ? -12.145 -8.844 -8.912 1.00 56.41 81 THR A O 1
ATOM 678 N N . ASP A 1 82 ? -12.106 -6.635 -9.146 1.00 53.88 82 ASP A N 1
ATOM 679 C CA . ASP A 1 82 ? -12.831 -6.649 -10.430 1.00 53.88 82 ASP A CA 1
ATOM 680 C C . ASP A 1 82 ? -11.864 -6.685 -11.631 1.00 53.88 82 ASP A C 1
ATOM 682 O O . ASP A 1 82 ? -12.270 -6.477 -12.774 1.00 53.88 82 ASP A O 1
ATOM 686 N N . ARG A 1 83 ? -10.559 -6.892 -11.399 1.00 59.22 83 ARG A N 1
ATOM 687 C CA . ARG A 1 83 ? -9.525 -6.735 -12.430 1.00 59.22 83 ARG A CA 1
ATOM 688 C C . ARG A 1 83 ? -8.995 -8.090 -12.899 1.00 59.22 83 ARG A C 1
ATOM 690 O O . ARG A 1 83 ? -8.488 -8.884 -12.120 1.00 59.22 83 ARG A O 1
ATOM 697 N N . ALA A 1 84 ? -9.122 -8.314 -14.207 1.00 53.19 84 ALA A N 1
ATOM 698 C CA . ALA A 1 84 ? -9.046 -9.580 -14.946 1.00 53.19 84 ALA A CA 1
ATOM 699 C C . ALA A 1 84 ? -7.672 -10.288 -15.015 1.00 53.19 84 ALA A C 1
ATOM 701 O O . ALA A 1 84 ? -7.463 -11.159 -15.861 1.00 53.19 84 ALA A O 1
ATOM 702 N N . ALA A 1 85 ? -6.721 -9.934 -14.156 1.00 60.06 85 ALA A N 1
ATOM 703 C CA . ALA A 1 85 ? -5.456 -10.644 -14.039 1.00 60.06 85 ALA A CA 1
ATOM 704 C C . ALA A 1 85 ? -5.481 -11.401 -12.712 1.00 60.06 85 ALA A C 1
ATOM 706 O O . ALA A 1 85 ? -5.355 -10.787 -11.663 1.00 60.06 85 ALA A O 1
ATOM 707 N N . GLU A 1 86 ? -5.693 -12.714 -12.753 1.00 68.69 86 GLU A N 1
ATOM 708 C CA . GLU A 1 86 ? -5.489 -13.585 -11.595 1.00 68.69 86 GLU A CA 1
ATOM 709 C C . GLU A 1 86 ? -4.217 -14.409 -11.816 1.00 68.69 86 GLU A C 1
ATOM 711 O O . GLU A 1 86 ? -3.997 -14.963 -12.897 1.00 68.69 86 GLU A O 1
ATOM 716 N N . GLY A 1 87 ? -3.368 -14.482 -10.789 1.00 77.62 87 GLY A N 1
ATOM 717 C CA . GLY A 1 87 ? -2.181 -15.336 -10.747 1.00 77.62 87 GLY A CA 1
ATOM 718 C C . GLY A 1 87 ? -1.010 -14.897 -11.630 1.00 77.62 87 GLY A C 1
ATOM 719 O O . GLY A 1 87 ? -0.116 -15.707 -11.873 1.00 77.62 87 GLY A O 1
ATOM 720 N N . LYS A 1 88 ? -0.991 -13.653 -12.119 1.00 83.19 88 LYS A N 1
ATOM 721 C CA . LYS A 1 88 ? 0.097 -13.134 -12.962 1.00 83.19 88 LYS A CA 1
ATOM 722 C C . LYS A 1 88 ? 1.125 -12.351 -12.152 1.00 83.19 88 LYS A C 1
ATOM 724 O O . LYS A 1 88 ? 0.841 -11.858 -11.057 1.00 83.19 88 LYS A O 1
ATOM 729 N N . LYS A 1 89 ? 2.333 -12.223 -12.698 1.00 87.44 89 LYS A N 1
ATOM 730 C CA . LYS A 1 89 ? 3.362 -11.318 -12.181 1.00 87.44 89 LYS A CA 1
ATOM 731 C C . LYS A 1 89 ? 3.105 -9.910 -12.703 1.00 87.44 89 LYS A C 1
ATOM 733 O O . LYS A 1 89 ? 3.105 -9.704 -13.913 1.00 87.44 89 LYS A O 1
ATOM 738 N N . VAL A 1 90 ? 2.870 -8.948 -11.816 1.00 88.31 90 VAL A N 1
ATOM 739 C CA . VAL A 1 90 ? 2.519 -7.576 -12.214 1.00 88.31 90 VAL A CA 1
ATOM 740 C C . VAL A 1 90 ? 3.503 -6.551 -11.656 1.00 88.31 90 VAL A C 1
ATOM 742 O O . VAL A 1 90 ? 4.019 -6.708 -10.547 1.00 88.31 90 VAL A O 1
ATOM 745 N N . LEU A 1 91 ? 3.757 -5.508 -12.444 1.00 89.19 91 LEU A N 1
ATOM 746 C CA . LEU A 1 91 ? 4.421 -4.273 -12.029 1.00 89.19 91 LEU A CA 1
ATOM 747 C C . LEU A 1 91 ? 3.415 -3.130 -12.171 1.00 89.19 91 LEU A C 1
ATOM 749 O O . LEU A 1 91 ? 2.810 -2.966 -13.228 1.00 89.19 91 LEU A O 1
ATOM 753 N N . VAL A 1 92 ? 3.230 -2.347 -11.112 1.00 89.00 92 VAL A N 1
ATOM 754 C CA . VAL A 1 92 ? 2.207 -1.297 -11.052 1.00 89.00 92 VAL A CA 1
ATOM 755 C C . VAL A 1 92 ? 2.887 0.036 -10.770 1.00 89.00 92 VAL A C 1
ATOM 757 O O . VAL A 1 92 ? 3.420 0.238 -9.682 1.00 89.00 92 VAL A O 1
ATOM 760 N N . LEU A 1 93 ? 2.852 0.954 -11.737 1.00 87.00 93 LEU A N 1
ATOM 761 C CA . LEU A 1 93 ? 3.463 2.287 -11.647 1.00 87.00 93 LEU A CA 1
ATOM 762 C C . LEU A 1 93 ? 2.463 3.350 -11.160 1.00 87.00 93 LEU A C 1
ATOM 764 O O . LEU A 1 93 ? 2.456 4.493 -11.611 1.00 87.00 93 LEU A O 1
ATOM 768 N N . THR A 1 94 ? 1.561 2.956 -10.261 1.00 85.31 94 THR A N 1
ATOM 769 C CA . THR A 1 94 ? 0.557 3.838 -9.661 1.00 85.31 94 THR A CA 1
ATOM 770 C C . THR A 1 94 ? 0.326 3.468 -8.198 1.00 85.31 94 THR A C 1
ATOM 772 O O . THR A 1 94 ? 0.634 2.361 -7.763 1.00 85.31 94 THR A O 1
ATOM 775 N N . ASN A 1 95 ? -0.263 4.381 -7.424 1.00 83.88 95 ASN A N 1
ATOM 776 C CA . ASN A 1 95 ? -0.580 4.164 -6.006 1.00 83.88 95 ASN A CA 1
ATOM 777 C C . ASN A 1 95 ? -1.753 3.189 -5.777 1.00 83.88 95 ASN A C 1
ATOM 779 O O . ASN A 1 95 ? -2.142 2.936 -4.635 1.00 83.88 95 ASN A O 1
ATOM 783 N N . ASP A 1 96 ? -2.351 2.663 -6.845 1.00 82.31 96 ASP A N 1
ATOM 784 C CA . ASP A 1 96 ? -3.464 1.728 -6.763 1.00 82.31 96 ASP A CA 1
ATOM 785 C C . ASP A 1 96 ? -2.980 0.291 -6.509 1.00 82.31 96 ASP A C 1
ATOM 787 O O . ASP A 1 96 ? -2.678 -0.471 -7.428 1.00 82.31 96 ASP A O 1
ATOM 791 N N . VAL A 1 97 ? -2.965 -0.101 -5.232 1.00 77.75 97 VAL A N 1
ATOM 792 C CA . VAL A 1 97 ? -2.593 -1.455 -4.785 1.00 77.75 97 VAL A CA 1
ATOM 793 C C . VAL A 1 97 ? -3.568 -2.544 -5.236 1.00 77.75 97 VAL A C 1
ATOM 795 O O . VAL A 1 97 ? -3.281 -3.728 -5.062 1.00 77.7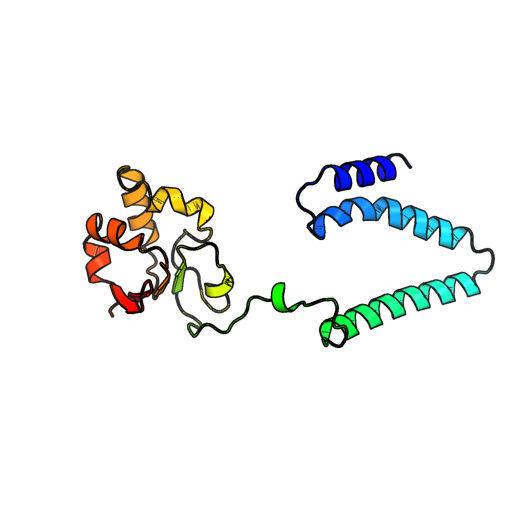5 97 VAL A O 1
ATOM 798 N N . SER A 1 98 ? -4.721 -2.183 -5.811 1.00 79.31 98 SER A N 1
ATOM 799 C CA . SER A 1 98 ? -5.740 -3.170 -6.167 1.00 79.31 98 SER A CA 1
ATOM 800 C C . SER A 1 98 ? -5.324 -4.142 -7.259 1.00 79.31 98 SER A C 1
ATOM 802 O O . SER A 1 98 ? -5.790 -5.276 -7.273 1.00 79.31 98 SER A O 1
ATOM 804 N N . TRP A 1 99 ? -4.369 -3.755 -8.099 1.00 78.06 99 TRP A N 1
ATOM 805 C CA . TRP A 1 99 ? -3.776 -4.632 -9.104 1.00 78.06 99 TRP A CA 1
ATOM 806 C C . TRP A 1 99 ? -2.999 -5.814 -8.510 1.00 78.06 99 TRP A C 1
ATOM 808 O O . TRP A 1 99 ? -2.853 -6.834 -9.179 1.00 78.06 99 TRP A O 1
ATOM 818 N N . TYR A 1 100 ? -2.545 -5.715 -7.257 1.00 82.62 100 TYR A N 1
ATOM 819 C CA . TYR A 1 100 ? -1.890 -6.819 -6.551 1.00 82.62 100 TYR A CA 1
ATOM 820 C C . TYR A 1 100 ? -2.882 -7.770 -5.863 1.00 82.62 100 TYR A C 1
ATOM 822 O O . TYR A 1 100 ? -2.483 -8.839 -5.403 1.00 82.62 100 TYR A O 1
ATOM 830 N N . ALA A 1 101 ? -4.178 -7.437 -5.793 1.00 77.50 101 ALA A N 1
ATOM 831 C CA . ALA A 1 101 ? -5.176 -8.360 -5.260 1.00 77.50 101 ALA A CA 1
ATOM 832 C C . ALA A 1 101 ? -5.364 -9.538 -6.227 1.00 77.50 101 ALA A C 1
ATOM 834 O O . ALA A 1 101 ? -5.941 -9.387 -7.297 1.00 77.50 101 ALA A O 1
ATOM 835 N N . GLY A 1 102 ? -4.839 -10.707 -5.852 1.00 75.50 102 GLY A N 1
ATOM 836 C CA . GLY A 1 102 ? -4.868 -11.912 -6.689 1.00 75.50 102 GLY A CA 1
ATOM 837 C C . GLY A 1 102 ? -3.680 -12.059 -7.647 1.00 75.50 102 GLY A C 1
ATOM 838 O O . GLY A 1 102 ? -3.603 -13.068 -8.343 1.00 75.50 102 GLY A O 1
ATOM 839 N N . ASN A 1 103 ? -2.727 -11.120 -7.648 1.00 83.62 103 ASN A N 1
ATOM 840 C CA . ASN A 1 103 ? -1.503 -11.180 -8.452 1.00 83.62 103 ASN A CA 1
ATOM 841 C C . ASN A 1 103 ? -0.247 -11.197 -7.582 1.00 83.62 103 ASN A C 1
ATOM 843 O O . ASN A 1 103 ? -0.251 -10.775 -6.428 1.00 83.62 103 ASN A O 1
ATOM 847 N N . SER A 1 104 ? 0.852 -11.677 -8.156 1.00 84.06 104 SER A N 1
ATOM 848 C CA . SER A 1 104 ? 2.164 -11.668 -7.509 1.00 84.06 104 SER A CA 1
ATOM 849 C C . SER A 1 104 ? 3.003 -10.478 -7.967 1.00 84.06 104 SER A C 1
ATOM 851 O O . SER A 1 104 ? 2.943 -10.069 -9.125 1.00 84.06 104 SER A O 1
ATOM 853 N N . LEU A 1 105 ? 3.814 -9.945 -7.058 1.00 85.94 105 LEU A N 1
ATOM 854 C CA . LEU A 1 105 ? 4.818 -8.936 -7.372 1.00 85.94 105 LEU A CA 1
ATOM 855 C C . LEU A 1 105 ? 5.963 -9.575 -8.173 1.00 85.94 105 LEU A C 1
ATOM 857 O O . LEU A 1 105 ? 6.505 -10.593 -7.745 1.00 85.94 105 LEU A O 1
ATOM 861 N N . ALA A 1 106 ? 6.325 -8.979 -9.311 1.00 80.12 106 ALA A N 1
ATOM 862 C CA . ALA A 1 106 ? 7.460 -9.431 -10.123 1.00 80.12 106 ALA A CA 1
ATOM 863 C C . ALA A 1 106 ? 8.771 -8.746 -9.712 1.00 80.12 106 ALA A C 1
ATOM 865 O O . ALA A 1 106 ? 9.781 -9.384 -9.459 1.00 80.12 106 ALA A O 1
ATOM 866 N N . THR A 1 107 ? 8.738 -7.420 -9.616 1.00 84.19 107 THR A N 1
ATOM 867 C CA . THR A 1 107 ? 9.914 -6.562 -9.422 1.00 84.19 107 THR A CA 1
ATOM 868 C C . THR A 1 107 ? 9.995 -6.036 -7.986 1.00 84.19 107 THR A C 1
ATOM 870 O O . THR A 1 107 ? 8.958 -5.938 -7.333 1.00 84.19 107 THR A O 1
ATOM 873 N N . PRO A 1 108 ? 11.152 -5.552 -7.497 1.00 84.75 108 PRO A N 1
ATOM 874 C CA . PRO A 1 108 ? 11.263 -4.951 -6.158 1.00 84.75 108 PRO A CA 1
ATOM 875 C C . PRO A 1 108 ? 10.461 -3.641 -5.967 1.00 84.75 108 PRO A C 1
ATOM 877 O O . PRO A 1 108 ? 10.438 -3.086 -4.871 1.00 84.75 108 PRO A O 1
ATOM 880 N N . PHE A 1 109 ? 9.782 -3.148 -7.005 1.00 87.44 109 PHE A N 1
ATOM 881 C CA . PHE A 1 109 ? 9.025 -1.894 -7.024 1.00 87.44 109 PHE A CA 1
ATOM 882 C C . PHE A 1 109 ? 7.560 -2.074 -6.584 1.00 87.44 109 PHE A C 1
ATOM 884 O O . PHE A 1 109 ? 6.634 -1.861 -7.361 1.00 87.44 109 PHE A O 1
ATOM 891 N N . LEU A 1 110 ? 7.340 -2.498 -5.334 1.00 85.94 110 LEU A N 1
ATOM 892 C CA . LEU A 1 110 ? 5.983 -2.648 -4.782 1.00 85.94 110 LEU A CA 1
ATOM 893 C C . LEU A 1 110 ? 5.318 -1.297 -4.486 1.00 85.94 110 LEU A C 1
ATOM 895 O O . LEU A 1 110 ? 4.160 -1.080 -4.836 1.00 85.94 110 LEU A O 1
ATOM 899 N N . ASP A 1 111 ? 6.040 -0.416 -3.790 1.00 88.06 111 ASP A N 1
ATOM 900 C CA . ASP A 1 111 ? 5.550 0.905 -3.404 1.00 88.06 111 ASP A CA 1
ATOM 901 C C . ASP A 1 111 ? 5.921 1.913 -4.491 1.00 88.06 111 ASP A C 1
ATOM 903 O O . ASP A 1 111 ? 7.079 2.328 -4.607 1.00 88.06 111 ASP A O 1
ATOM 907 N N . TRP A 1 112 ? 4.923 2.304 -5.286 1.00 88.69 112 TRP A N 1
ATOM 908 C CA . TRP A 1 112 ? 5.111 3.278 -6.355 1.00 88.69 112 TRP A CA 1
ATOM 909 C C . TRP A 1 112 ? 5.700 4.591 -5.838 1.00 88.69 112 TRP A C 1
ATOM 911 O O . TRP A 1 112 ? 6.583 5.144 -6.475 1.00 88.69 112 TRP A O 1
ATOM 921 N N . LYS A 1 113 ? 5.303 5.065 -4.654 1.00 87.69 113 LYS A N 1
ATOM 922 C CA . LYS A 1 113 ? 5.792 6.338 -4.115 1.00 87.69 113 LYS A CA 1
ATOM 923 C C . LYS A 1 113 ? 7.290 6.304 -3.798 1.00 87.69 113 LYS A C 1
ATOM 925 O O . LYS A 1 113 ? 7.950 7.338 -3.836 1.00 87.69 113 LYS A O 1
ATOM 930 N N . LEU A 1 114 ? 7.823 5.128 -3.466 1.00 88.44 114 LEU A N 1
ATOM 931 C CA . LEU A 1 114 ? 9.260 4.930 -3.264 1.00 88.44 114 LEU A CA 1
ATOM 932 C C . LEU A 1 114 ? 10.000 4.702 -4.587 1.00 88.44 114 LEU A C 1
ATOM 934 O O . LEU A 1 114 ? 11.153 5.103 -4.714 1.00 88.44 114 LEU A O 1
ATOM 938 N N . ALA A 1 115 ? 9.347 4.062 -5.557 1.00 89.00 115 ALA A N 1
ATOM 939 C CA . ALA A 1 115 ? 9.932 3.750 -6.856 1.00 89.00 115 ALA A CA 1
ATOM 940 C C . ALA A 1 115 ? 9.868 4.919 -7.859 1.00 89.00 115 ALA A C 1
ATOM 942 O O . ALA A 1 115 ? 10.709 4.996 -8.746 1.00 89.00 115 ALA A O 1
ATOM 943 N N . GLU A 1 116 ? 8.923 5.848 -7.713 1.00 90.44 116 GLU A N 1
ATOM 944 C CA . GLU A 1 116 ? 8.692 6.999 -8.595 1.00 90.44 116 GLU A CA 1
ATOM 945 C C . GLU A 1 116 ? 9.967 7.754 -9.016 1.00 90.44 116 GLU A C 1
ATOM 947 O O . GLU A 1 116 ? 10.149 7.942 -10.224 1.00 90.44 116 GLU A O 1
ATOM 952 N N . PRO A 1 117 ? 10.882 8.151 -8.105 1.00 90.19 117 PRO A N 1
ATOM 953 C CA . PRO A 1 117 ? 12.105 8.849 -8.505 1.00 90.19 117 PRO A CA 1
ATOM 954 C C . PRO A 1 117 ? 13.009 7.992 -9.400 1.00 90.19 117 PRO A C 1
ATOM 956 O O . PRO A 1 117 ? 13.630 8.519 -10.316 1.00 90.19 117 PRO A O 1
ATOM 959 N N . ILE A 1 118 ? 13.023 6.668 -9.215 1.00 90.50 118 ILE A N 1
ATOM 960 C CA . ILE A 1 118 ? 13.821 5.741 -10.032 1.00 90.50 118 ILE A CA 1
ATOM 961 C C . ILE A 1 118 ? 13.302 5.721 -11.479 1.00 90.50 118 ILE A C 1
ATOM 963 O O . ILE A 1 118 ? 14.087 5.697 -12.423 1.00 90.50 118 ILE A O 1
ATOM 967 N N . PHE A 1 119 ? 11.980 5.767 -11.663 1.00 89.25 119 PHE A N 1
ATOM 968 C CA . PHE A 1 119 ? 11.343 5.745 -12.986 1.00 89.25 119 PHE A CA 1
ATOM 969 C C . PHE A 1 119 ? 11.236 7.130 -13.642 1.00 89.25 119 PHE A C 1
ATOM 971 O O . PHE A 1 119 ? 11.029 7.209 -14.850 1.00 89.25 119 PHE A O 1
ATOM 978 N N . THR A 1 120 ? 11.385 8.213 -12.874 1.00 88.56 120 THR A N 1
AT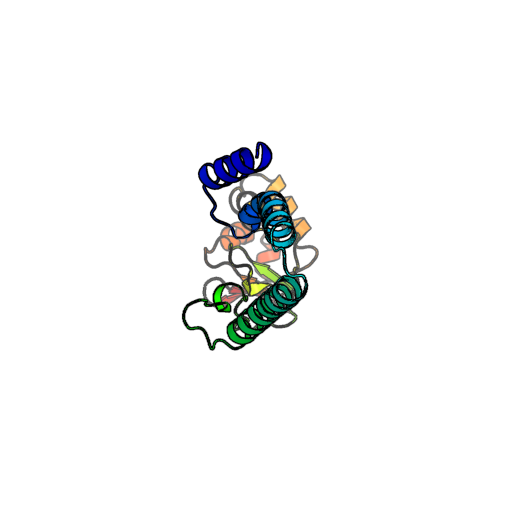OM 979 C CA . THR A 1 120 ? 11.270 9.594 -13.377 1.00 88.56 120 THR A CA 1
ATOM 980 C C . THR A 1 120 ? 12.638 10.217 -13.661 1.00 88.56 120 THR A C 1
ATOM 982 O O . THR A 1 120 ? 12.809 10.911 -14.660 1.00 88.56 120 THR A O 1
ATOM 985 N N . GLU A 1 121 ? 13.643 9.947 -12.827 1.00 90.88 121 GLU A N 1
ATOM 986 C CA . GLU A 1 121 ? 14.980 10.537 -12.938 1.00 90.88 121 GLU A CA 1
ATOM 987 C C . GLU A 1 121 ? 15.942 9.606 -13.697 1.00 90.88 121 GLU A C 1
ATOM 989 O O . GLU A 1 121 ? 16.967 9.155 -13.182 1.00 90.88 121 GLU A O 1
ATOM 994 N N . LEU A 1 122 ? 15.607 9.303 -14.953 1.00 87.31 122 LEU A N 1
ATOM 995 C CA . LEU A 1 122 ? 16.367 8.378 -15.810 1.00 87.31 122 LEU A CA 1
ATOM 996 C C . LEU A 1 122 ? 17.710 8.937 -16.316 1.00 87.31 122 LEU A C 1
ATOM 998 O O . LEU A 1 122 ? 18.462 8.227 -16.986 1.00 87.31 122 LEU A O 1
ATOM 1002 N N . ASP A 1 123 ? 18.020 10.197 -16.013 1.00 87.69 123 ASP A N 1
ATOM 1003 C CA . ASP A 1 123 ? 19.331 10.791 -16.290 1.00 87.69 123 ASP A CA 1
ATOM 1004 C C . ASP A 1 123 ? 20.420 10.240 -15.357 1.00 87.69 123 ASP A C 1
ATOM 1006 O O . ASP A 1 123 ? 21.602 10.236 -15.713 1.00 87.69 123 ASP A O 1
ATOM 1010 N N . TYR A 1 124 ? 20.033 9.707 -14.193 1.00 90.25 124 TYR A N 1
ATOM 1011 C CA . TYR A 1 124 ? 20.945 8.989 -13.313 1.00 90.25 124 TYR A CA 1
ATOM 1012 C C . TYR A 1 124 ? 21.098 7.544 -13.777 1.00 90.25 124 TYR A C 1
ATOM 1014 O O . TYR A 1 124 ? 20.167 6.740 -13.736 1.00 90.25 124 TYR A O 1
ATOM 1022 N N . TYR A 1 125 ? 22.320 7.188 -14.168 1.00 89.69 125 TYR A N 1
ATOM 1023 C CA . TYR A 1 125 ? 22.631 5.840 -14.641 1.00 89.69 125 TYR A CA 1
ATOM 1024 C C . TYR A 1 125 ? 22.340 4.756 -13.588 1.00 89.69 125 TYR A C 1
ATOM 1026 O O . TYR A 1 125 ? 21.908 3.661 -13.938 1.00 89.69 125 TYR A O 1
ATOM 1034 N N . GLU A 1 126 ? 22.499 5.070 -12.298 1.00 90.62 126 GLU A N 1
ATOM 1035 C CA . GLU A 1 126 ? 22.165 4.166 -11.187 1.00 90.62 126 GLU A CA 1
ATOM 1036 C C . GLU A 1 126 ? 20.696 3.718 -11.221 1.00 90.62 126 GLU A C 1
ATOM 1038 O O . GLU A 1 126 ? 20.411 2.538 -11.016 1.00 90.62 126 GLU A O 1
ATOM 1043 N N . ASN A 1 127 ? 19.774 4.618 -11.576 1.00 91.44 127 ASN A N 1
ATOM 1044 C CA . ASN A 1 127 ? 18.350 4.304 -11.687 1.00 91.44 127 ASN A CA 1
ATOM 1045 C C . ASN A 1 127 ? 18.078 3.341 -12.849 1.00 91.44 127 ASN A C 1
ATOM 1047 O O . ASN A 1 127 ? 17.314 2.388 -12.709 1.00 91.44 127 ASN A O 1
ATOM 1051 N N . VAL A 1 128 ? 18.765 3.532 -13.978 1.00 89.25 128 VAL A N 1
ATOM 1052 C CA . VAL A 1 128 ? 18.665 2.646 -15.147 1.00 89.25 128 VAL A CA 1
ATOM 1053 C C . VAL A 1 128 ? 19.166 1.236 -14.813 1.00 89.25 128 VAL A C 1
ATOM 1055 O O . VAL A 1 128 ? 18.527 0.252 -15.192 1.00 89.25 128 VAL A O 1
ATOM 1058 N N . ILE A 1 129 ? 20.271 1.121 -14.066 1.00 89.88 129 ILE A N 1
ATOM 1059 C CA . ILE A 1 129 ? 20.767 -0.175 -13.579 1.00 89.88 129 ILE A CA 1
ATOM 1060 C C . ILE A 1 129 ? 19.751 -0.808 -12.627 1.00 89.88 129 ILE A C 1
ATOM 1062 O O . ILE A 1 129 ? 19.409 -1.973 -12.812 1.00 89.88 129 ILE A O 1
ATOM 1066 N N . ALA A 1 130 ? 19.246 -0.054 -11.646 1.00 90.12 130 ALA A N 1
ATOM 1067 C CA . ALA A 1 130 ? 18.299 -0.557 -10.652 1.00 90.12 130 ALA A CA 1
ATOM 1068 C C . ALA A 1 130 ? 17.021 -1.102 -11.304 1.00 90.12 130 ALA A C 1
ATOM 1070 O O . ALA A 1 130 ? 16.537 -2.170 -10.928 1.00 90.12 130 ALA A O 1
ATOM 1071 N N . ILE A 1 131 ? 16.506 -0.410 -12.326 1.00 90.06 131 ILE A N 1
ATOM 1072 C CA . ILE A 1 131 ? 15.402 -0.903 -13.151 1.00 90.06 131 ILE A CA 1
ATOM 1073 C C . ILE A 1 131 ? 15.823 -2.200 -13.844 1.00 90.06 131 ILE A C 1
ATOM 1075 O O . ILE A 1 131 ? 15.172 -3.224 -13.666 1.00 90.06 131 ILE A O 1
ATOM 1079 N N . ASN A 1 132 ? 16.928 -2.206 -14.587 1.00 89.44 132 ASN A N 1
ATOM 1080 C CA . ASN A 1 132 ? 17.351 -3.388 -15.335 1.00 89.44 132 ASN A CA 1
ATOM 1081 C C . ASN A 1 132 ? 17.573 -4.628 -14.440 1.00 89.44 132 ASN A C 1
ATOM 1083 O O . ASN A 1 132 ? 17.174 -5.730 -14.813 1.00 89.44 132 ASN A O 1
ATOM 1087 N N . GLU A 1 133 ? 18.157 -4.461 -13.252 1.00 89.25 133 GLU A N 1
ATOM 1088 C CA . GLU A 1 133 ? 18.319 -5.534 -12.263 1.00 89.25 133 GLU A CA 1
ATOM 1089 C C . GLU A 1 133 ? 16.989 -5.950 -11.627 1.00 89.25 133 GLU A C 1
ATOM 1091 O O . GLU A 1 133 ? 16.750 -7.138 -11.403 1.00 89.25 133 GLU A O 1
ATOM 1096 N N . GLY A 1 134 ? 16.091 -4.995 -11.376 1.00 86.19 134 GLY A N 1
ATOM 1097 C CA . GLY A 1 134 ? 14.748 -5.266 -10.870 1.00 86.19 134 GLY A CA 1
ATOM 1098 C C . GLY A 1 134 ? 13.907 -6.110 -11.832 1.00 86.19 134 GLY A C 1
ATOM 1099 O O . GLY A 1 134 ? 13.097 -6.915 -11.383 1.00 86.19 134 GLY A O 1
ATOM 1100 N N . PHE A 1 135 ? 14.151 -5.987 -13.139 1.00 88.88 135 PHE A N 1
ATOM 1101 C CA . PHE A 1 135 ? 13.504 -6.766 -14.201 1.00 88.88 135 PHE A CA 1
ATOM 1102 C C . PHE A 1 135 ? 14.114 -8.167 -14.421 1.00 88.88 135 PHE A C 1
ATOM 1104 O O . PHE A 1 135 ? 13.718 -8.868 -15.359 1.00 88.88 135 PHE A O 1
ATOM 1111 N N . ASN A 1 136 ? 15.044 -8.614 -13.563 1.00 84.00 136 ASN A N 1
ATOM 1112 C CA . ASN A 1 136 ? 15.515 -10.005 -13.556 1.00 84.00 136 ASN A CA 1
ATOM 1113 C C . ASN A 1 136 ? 14.360 -10.994 -13.344 1.00 84.00 136 ASN A C 1
ATOM 1115 O O . ASN A 1 136 ? 14.319 -12.033 -14.008 1.00 84.00 136 ASN A O 1
ATOM 1119 N N . ASP A 1 137 ? 13.412 -10.654 -12.465 1.00 82.75 137 ASP A N 1
ATOM 1120 C CA . ASP A 1 137 ? 12.122 -11.331 -12.402 1.00 82.75 137 ASP A CA 1
ATOM 1121 C C . ASP A 1 137 ? 11.089 -10.532 -13.206 1.00 82.75 137 ASP A C 1
ATOM 1123 O O . ASP A 1 137 ? 10.675 -9.428 -12.847 1.00 82.75 137 ASP A O 1
ATOM 1127 N N . ARG A 1 138 ? 10.749 -11.070 -14.377 1.00 84.94 138 ARG A N 1
ATOM 1128 C CA . ARG A 1 138 ? 10.015 -10.345 -15.413 1.00 84.94 138 ARG A CA 1
ATOM 1129 C C . ARG A 1 138 ? 8.524 -10.300 -15.071 1.00 84.94 138 ARG A C 1
ATOM 1131 O O . ARG A 1 138 ? 7.934 -11.367 -14.880 1.00 84.94 138 ARG A O 1
ATOM 1138 N N . PRO A 1 139 ? 7.895 -9.114 -15.030 1.00 88.56 139 PRO A N 1
ATOM 1139 C CA . PRO A 1 139 ? 6.444 -9.030 -14.955 1.00 88.56 139 PRO A CA 1
ATOM 1140 C C . PRO A 1 139 ? 5.802 -9.565 -16.240 1.00 88.56 139 PRO A C 1
ATOM 1142 O O . PRO A 1 139 ? 6.298 -9.345 -17.340 1.00 88.56 139 PRO A O 1
ATOM 1145 N N . ASP A 1 140 ? 4.670 -10.246 -16.105 1.00 88.88 140 ASP A N 1
ATOM 1146 C CA . ASP A 1 140 ? 3.810 -10.610 -17.231 1.00 88.88 140 ASP A CA 1
ATOM 1147 C C . ASP A 1 140 ? 3.023 -9.390 -17.735 1.00 88.88 140 ASP A C 1
ATOM 1149 O O . ASP A 1 140 ? 2.719 -9.294 -18.925 1.00 88.88 140 ASP A O 1
ATOM 1153 N N . ILE A 1 141 ? 2.666 -8.478 -16.820 1.00 87.88 141 ILE A N 1
ATOM 1154 C CA . ILE A 1 141 ? 1.891 -7.264 -17.100 1.00 87.88 141 ILE A CA 1
ATOM 1155 C C . ILE A 1 141 ? 2.517 -6.067 -16.376 1.00 87.88 141 ILE A C 1
ATOM 1157 O O . ILE A 1 141 ? 2.814 -6.136 -15.183 1.00 87.88 141 ILE A O 1
ATOM 1161 N N . ILE A 1 142 ? 2.659 -4.952 -17.086 1.00 89.00 142 ILE A N 1
ATOM 1162 C CA . ILE A 1 142 ? 3.036 -3.650 -16.537 1.00 89.00 142 ILE A CA 1
ATOM 1163 C C . ILE A 1 142 ? 1.830 -2.721 -16.664 1.00 89.00 142 ILE A C 1
ATOM 1165 O O . ILE A 1 142 ? 1.303 -2.532 -17.759 1.00 89.00 142 ILE A O 1
ATOM 1169 N N . ILE A 1 143 ? 1.401 -2.149 -15.542 1.00 88.19 143 ILE A N 1
ATOM 1170 C CA . ILE A 1 143 ? 0.325 -1.163 -15.471 1.00 88.19 143 ILE A CA 1
ATOM 1171 C C . ILE A 1 143 ? 0.952 0.218 -15.292 1.00 88.19 143 ILE A C 1
ATOM 1173 O O . ILE A 1 143 ? 1.522 0.515 -14.241 1.00 88.19 143 ILE A O 1
ATOM 1177 N N . ASP A 1 144 ? 0.826 1.053 -16.313 1.00 88.06 144 ASP A N 1
ATOM 1178 C CA . ASP A 1 144 ? 1.419 2.382 -16.414 1.00 88.06 144 ASP A CA 1
ATOM 1179 C C . ASP A 1 144 ? 0.408 3.392 -16.990 1.00 88.06 144 ASP A C 1
ATOM 1181 O O . ASP A 1 144 ? 0.453 3.728 -18.173 1.00 88.06 144 ASP A O 1
ATOM 1185 N N . PRO A 1 145 ? -0.536 3.887 -16.172 1.00 83.50 145 PRO A N 1
ATOM 1186 C CA . PRO A 1 145 ? -1.556 4.825 -16.640 1.00 83.50 145 PRO A CA 1
ATOM 1187 C C . PRO A 1 145 ? -0.986 6.190 -17.064 1.00 83.50 145 PRO A C 1
ATOM 1189 O O . PRO A 1 145 ? -1.654 6.916 -17.794 1.00 83.50 145 PRO A O 1
ATOM 1192 N N . ASP A 1 146 ? 0.223 6.534 -16.607 1.00 84.31 146 ASP A N 1
ATOM 1193 C CA . ASP A 1 146 ? 0.859 7.837 -16.829 1.00 84.31 146 ASP A CA 1
ATOM 1194 C C . ASP A 1 146 ? 1.898 7.813 -17.972 1.00 84.31 146 ASP A C 1
ATOM 1196 O O . ASP A 1 146 ? 2.512 8.841 -18.254 1.00 84.31 146 ASP A O 1
ATOM 1200 N N . GLY A 1 147 ? 2.112 6.665 -18.629 1.00 85.81 147 GLY A N 1
ATOM 1201 C CA . GLY A 1 147 ? 3.033 6.530 -19.766 1.00 85.81 147 GLY A CA 1
ATOM 1202 C C . GLY A 1 147 ? 4.514 6.726 -19.414 1.00 85.81 147 GLY A C 1
ATOM 1203 O O . GLY A 1 147 ? 5.312 7.118 -20.263 1.00 85.81 147 GLY A O 1
ATOM 1204 N N . ARG A 1 148 ? 4.915 6.489 -18.158 1.00 86.56 148 ARG A N 1
ATOM 1205 C CA . ARG A 1 148 ? 6.312 6.656 -17.715 1.00 86.56 148 ARG A CA 1
ATOM 1206 C C . ARG A 1 148 ? 7.251 5.595 -18.290 1.00 86.56 148 ARG A C 1
ATOM 1208 O O . ARG A 1 148 ? 8.459 5.818 -18.371 1.00 86.56 148 ARG A O 1
ATOM 1215 N N . MET A 1 149 ? 6.719 4.446 -18.690 1.00 88.56 149 MET A N 1
ATOM 1216 C CA . MET A 1 149 ? 7.503 3.319 -19.179 1.00 88.56 149 MET A CA 1
ATOM 1217 C C . MET A 1 149 ? 8.113 3.581 -20.562 1.00 88.56 149 MET A C 1
ATOM 1219 O O . MET A 1 149 ? 9.161 3.019 -20.872 1.00 88.56 149 MET A O 1
ATOM 1223 N N . ASP A 1 150 ? 7.545 4.495 -21.354 1.00 88.25 150 ASP A N 1
ATOM 1224 C CA . ASP A 1 150 ? 8.103 4.889 -22.654 1.00 88.25 150 ASP A CA 1
ATOM 1225 C C . ASP A 1 150 ? 9.528 5.438 -22.522 1.00 88.25 150 ASP A C 1
ATOM 1227 O O . ASP A 1 150 ? 10.444 5.006 -23.227 1.00 88.25 150 ASP A O 1
ATOM 1231 N N . ALA A 1 151 ? 9.751 6.315 -21.538 1.00 89.06 151 ALA A N 1
ATOM 1232 C CA . ALA A 1 151 ? 11.073 6.871 -21.264 1.00 89.06 151 ALA A CA 1
ATOM 1233 C C . ALA A 1 151 ? 12.072 5.786 -20.818 1.00 89.06 151 ALA A C 1
ATOM 1235 O O . ALA A 1 151 ? 13.260 5.840 -21.153 1.00 89.06 151 ALA A O 1
ATOM 1236 N N . VAL A 1 152 ? 11.594 4.765 -20.100 1.00 89.12 152 VAL A N 1
ATOM 1237 C CA . VAL A 1 152 ? 12.409 3.612 -19.696 1.00 89.12 152 VAL A CA 1
ATOM 1238 C C . VAL A 1 152 ? 12.772 2.753 -20.908 1.00 89.12 152 VAL A C 1
ATOM 1240 O O . VAL A 1 152 ? 13.921 2.327 -21.031 1.00 89.12 152 VAL A O 1
ATOM 1243 N N . PHE A 1 153 ? 11.832 2.521 -21.825 1.00 90.50 153 PHE A N 1
ATOM 1244 C CA . PHE A 1 153 ? 12.061 1.748 -23.046 1.00 90.50 153 PHE A CA 1
ATOM 1245 C C . PHE A 1 153 ? 13.054 2.415 -23.998 1.00 90.50 153 PHE A C 1
ATOM 1247 O O . PHE A 1 153 ? 13.847 1.714 -24.630 1.00 90.50 153 PHE A O 1
ATOM 1254 N N . ASP A 1 154 ? 13.068 3.745 -24.067 1.00 90.19 154 ASP A N 1
ATOM 1255 C CA . ASP A 1 154 ? 14.053 4.486 -24.859 1.00 90.19 154 ASP A CA 1
ATOM 1256 C C . ASP A 1 154 ? 15.474 4.366 -24.280 1.00 90.19 154 ASP A C 1
ATOM 1258 O O . ASP A 1 154 ? 16.453 4.296 -25.028 1.00 90.19 154 ASP A O 1
ATOM 1262 N N . ARG A 1 155 ? 15.606 4.287 -22.948 1.00 88.06 155 ARG A N 1
ATOM 1263 C CA . ARG A 1 155 ? 16.898 4.085 -22.266 1.00 88.06 155 ARG A CA 1
ATOM 1264 C C . ARG A 1 155 ? 17.339 2.620 -22.234 1.00 88.06 155 ARG A C 1
ATOM 1266 O O . ARG A 1 155 ? 18.540 2.354 -22.262 1.00 88.06 155 ARG A O 1
ATOM 1273 N N . ILE A 1 156 ? 16.398 1.673 -22.201 1.00 88.69 156 ILE A N 1
ATOM 1274 C CA . ILE A 1 156 ? 16.647 0.225 -22.162 1.00 88.69 156 ILE A CA 1
ATOM 1275 C C . ILE A 1 156 ? 15.898 -0.462 -23.323 1.00 88.69 156 ILE A C 1
ATOM 1277 O O . ILE A 1 156 ? 14.874 -1.119 -23.105 1.00 88.69 156 ILE A O 1
ATOM 1281 N N . PRO A 1 157 ? 16.428 -0.399 -24.562 1.00 87.50 157 PRO A N 1
ATOM 1282 C CA . PRO A 1 157 ? 15.757 -0.952 -25.745 1.00 87.50 157 PRO A CA 1
ATOM 1283 C C . PRO A 1 157 ? 15.433 -2.445 -25.629 1.00 87.50 157 PRO A C 1
ATOM 1285 O O . PRO A 1 157 ? 14.413 -2.910 -26.122 1.00 87.50 157 PRO A O 1
ATOM 1288 N N . ARG A 1 158 ? 16.262 -3.199 -24.896 1.00 88.31 158 ARG A N 1
ATOM 1289 C CA . ARG A 1 158 ? 16.050 -4.633 -24.662 1.00 88.31 158 ARG A CA 1
ATOM 1290 C C . ARG A 1 158 ? 14.721 -4.936 -23.962 1.00 88.31 158 ARG A C 1
ATOM 1292 O O . ARG A 1 158 ? 14.149 -5.993 -24.203 1.00 88.31 158 ARG A O 1
ATOM 1299 N N . LEU A 1 159 ? 14.249 -4.047 -23.083 1.00 86.69 159 LEU A N 1
ATOM 1300 C CA . LEU A 1 159 ? 12.946 -4.213 -22.440 1.00 86.69 159 LEU A CA 1
ATOM 1301 C C . LEU A 1 159 ? 11.817 -3.920 -23.428 1.00 86.69 159 LEU A C 1
ATOM 1303 O O . LEU A 1 159 ? 10.830 -4.644 -23.426 1.00 86.69 159 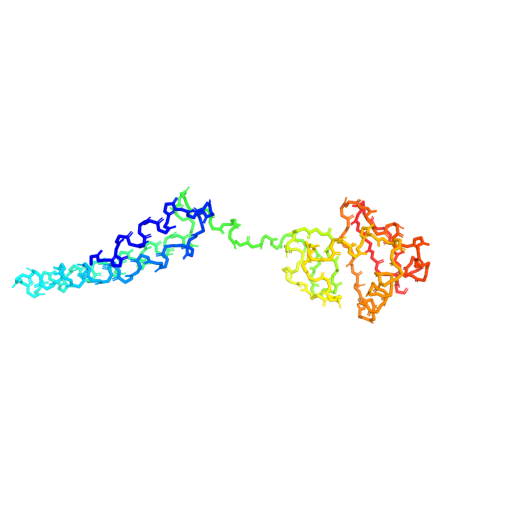LEU A O 1
ATOM 1307 N N . ARG A 1 160 ? 11.982 -2.936 -24.319 1.00 87.31 160 ARG A N 1
ATOM 1308 C CA . ARG A 1 160 ? 10.983 -2.592 -25.342 1.00 87.31 160 ARG A CA 1
ATOM 1309 C C . ARG A 1 160 ? 10.610 -3.786 -26.217 1.00 87.31 160 ARG A C 1
ATOM 1311 O O . ARG A 1 160 ? 9.436 -4.005 -26.483 1.00 87.31 160 ARG A O 1
ATOM 1318 N N . ASP A 1 161 ? 11.596 -4.588 -26.609 1.00 87.19 161 ASP A N 1
ATOM 1319 C CA . ASP A 1 161 ? 11.377 -5.770 -27.453 1.00 87.19 161 ASP A CA 1
ATOM 1320 C C . ASP A 1 161 ? 10.565 -6.872 -26.751 1.00 87.19 161 ASP A C 1
ATOM 1322 O O . ASP A 1 161 ? 9.977 -7.736 -27.401 1.00 87.19 161 ASP A O 1
ATOM 1326 N N . MET A 1 162 ? 10.538 -6.859 -25.416 1.00 86.06 162 MET A N 1
ATOM 1327 C CA . MET A 1 162 ? 9.897 -7.888 -24.601 1.00 86.06 162 MET A CA 1
ATOM 1328 C C . MET A 1 162 ? 8.442 -7.583 -24.249 1.00 86.06 162 MET A C 1
ATOM 1330 O O . MET A 1 162 ? 7.765 -8.474 -23.741 1.00 86.06 162 MET A O 1
ATOM 1334 N N . TYR A 1 163 ? 7.947 -6.369 -24.492 1.00 89.25 163 TYR A N 1
ATOM 1335 C CA . TYR A 1 163 ? 6.594 -5.968 -24.110 1.00 89.25 163 TYR A CA 1
ATOM 1336 C C . TYR A 1 163 ? 5.839 -5.354 -25.284 1.00 89.25 163 TYR A C 1
ATOM 1338 O O . TYR A 1 163 ? 6.404 -4.674 -26.136 1.00 89.25 163 TYR A O 1
ATOM 1346 N N . ARG A 1 164 ? 4.527 -5.589 -25.326 1.00 86.81 164 ARG A N 1
ATOM 1347 C CA . ARG A 1 164 ? 3.621 -4.985 -26.301 1.00 86.81 164 ARG A CA 1
ATOM 1348 C C . ARG A 1 164 ? 2.489 -4.280 -25.575 1.00 86.81 164 ARG A C 1
ATOM 1350 O O . ARG A 1 164 ? 1.882 -4.851 -24.672 1.00 86.81 164 ARG A O 1
ATOM 1357 N N . GLU A 1 165 ? 2.207 -3.056 -25.994 1.00 85.56 165 GLU A N 1
ATOM 1358 C CA . GLU A 1 165 ? 1.056 -2.300 -25.513 1.00 85.56 165 GLU A CA 1
ATOM 1359 C C . GLU A 1 165 ? -0.240 -2.968 -26.002 1.00 85.56 165 GLU A C 1
ATOM 1361 O O . GLU A 1 165 ? -0.398 -3.228 -27.200 1.00 85.56 165 GLU A O 1
ATOM 1366 N N . GLN A 1 166 ? -1.133 -3.317 -25.072 1.00 78.31 166 GLN A N 1
ATOM 1367 C CA . GLN A 1 166 ? -2.428 -3.938 -25.378 1.00 78.31 166 GLN A CA 1
ATOM 1368 C C . GLN A 1 166 ? -3.576 -2.930 -25.248 1.00 78.31 166 GLN A C 1
ATOM 1370 O O . GLN A 1 166 ? -4.444 -2.866 -26.117 1.00 78.31 166 GLN A O 1
ATOM 1375 N N . GLU A 1 167 ? -3.560 -2.140 -24.178 1.00 74.19 167 GLU A N 1
ATOM 1376 C CA . GLU A 1 167 ? -4.488 -1.043 -23.898 1.00 74.19 167 GLU A CA 1
ATOM 1377 C C . GLU A 1 167 ? -3.678 0.178 -23.452 1.00 74.19 167 GLU A C 1
ATOM 1379 O O . GLU A 1 167 ? -2.547 0.017 -22.999 1.00 74.19 167 GLU A O 1
ATOM 1384 N N . SER A 1 168 ? -4.253 1.383 -23.555 1.00 73.94 168 SER A N 1
ATOM 1385 C CA . SER A 1 168 ? -3.601 2.634 -23.133 1.00 73.94 168 SER A CA 1
ATOM 1386 C C . SER A 1 168 ? -3.056 2.498 -21.707 1.00 73.94 168 SER A C 1
ATOM 1388 O O . SER A 1 168 ? -3.832 2.444 -20.750 1.00 73.94 168 SER A O 1
ATOM 1390 N N . GLY A 1 169 ? -1.730 2.431 -21.571 1.00 76.31 169 GLY A N 1
ATOM 1391 C CA . GLY A 1 169 ? -1.056 2.277 -20.280 1.00 76.31 169 GLY A CA 1
ATOM 1392 C C . GLY A 1 169 ? -1.018 0.853 -19.706 1.00 76.31 169 GLY A C 1
ATOM 1393 O O . GLY A 1 169 ? -0.825 0.682 -18.503 1.00 76.31 169 GLY A O 1
ATOM 1394 N N . GLN A 1 170 ? -1.211 -0.185 -20.524 1.00 83.50 170 GLN A N 1
ATOM 1395 C CA . GLN A 1 170 ? -1.000 -1.585 -20.140 1.00 83.50 170 GLN A CA 1
ATOM 1396 C C . GLN A 1 170 ? -0.078 -2.292 -21.135 1.00 83.50 170 GLN A C 1
ATOM 1398 O O . GLN A 1 170 ? -0.414 -2.467 -22.311 1.00 83.50 170 GLN A O 1
ATOM 1403 N N . TYR A 1 171 ? 1.058 -2.778 -20.638 1.00 84.88 171 TYR A N 1
ATOM 1404 C CA . TYR A 1 171 ? 2.029 -3.534 -21.423 1.00 84.88 171 TYR A CA 1
ATOM 1405 C C . TYR A 1 171 ? 2.037 -5.000 -21.007 1.00 84.88 171 TYR A C 1
ATOM 1407 O O . TYR A 1 171 ? 2.138 -5.317 -19.824 1.00 84.88 171 TYR A O 1
ATOM 1415 N N . VAL A 1 172 ? 1.971 -5.905 -21.979 1.00 86.69 172 VAL A N 1
ATOM 1416 C CA . VAL A 1 172 ? 1.990 -7.355 -21.750 1.00 86.69 172 VAL A CA 1
ATOM 1417 C C . VAL A 1 172 ? 3.269 -7.949 -22.319 1.00 86.69 172 VAL A C 1
ATOM 1419 O O . VAL A 1 172 ? 3.692 -7.584 -23.419 1.00 86.69 172 VAL A O 1
ATOM 1422 N N . ALA A 1 173 ? 3.887 -8.865 -21.574 1.00 85.06 173 ALA A N 1
ATOM 1423 C CA . ALA A 1 173 ? 5.085 -9.562 -22.017 1.00 85.06 173 ALA A CA 1
ATOM 1424 C C . ALA A 1 173 ? 4.800 -10.385 -23.287 1.00 85.06 173 ALA A C 1
ATOM 1426 O O . ALA A 1 173 ? 3.875 -11.201 -23.335 1.00 85.06 173 ALA A O 1
ATOM 1427 N N . VAL A 1 174 ? 5.614 -10.182 -24.319 1.00 80.88 174 VAL A N 1
ATOM 1428 C CA . VAL A 1 174 ? 5.594 -10.975 -25.548 1.00 80.88 174 VAL A CA 1
ATOM 1429 C C . VAL A 1 174 ? 6.336 -12.282 -25.262 1.00 80.88 174 VAL A C 1
ATOM 1431 O O . VAL A 1 174 ? 7.510 -12.263 -24.892 1.00 80.88 174 VAL A O 1
ATOM 1434 N N . ARG A 1 175 ? 5.630 -13.412 -25.376 1.00 60.44 175 ARG A N 1
ATOM 1435 C CA . ARG A 1 175 ? 6.227 -14.755 -25.299 1.00 60.44 175 ARG A CA 1
ATOM 1436 C C . ARG A 1 175 ? 6.933 -15.136 -26.591 1.00 60.44 175 ARG A C 1
ATOM 1438 O O . ARG A 1 175 ? 6.379 -14.821 -27.667 1.00 60.44 175 ARG A O 1
#

Radius of gyration: 25.6 Å; chains: 1; bounding box: 50×32×72 Å

Secondary structure (DSSP, 8-state):
-HHHHHHHHHHHH-SS--GGGGGGGHHHHHHHHHHHHHH-S-HHHHHHHHHHHHHHHHHHHHHHHTT--TT--GGGTS----SS--S-EEEE-SS-GGGGTT-EE-SS---HHHHHHHHH-TTSHHHHHHHHHHTTS--SEEE-TT-THHHHHHH-HHHHTTEEEEETTEEEE--

pLDDT: mean 80.61, std 10.31, range [53.19, 92.12]